Protein AF-A0A6P2AIT3-F1 (afdb_monomer_lite)

Radius of gyration: 12.14 Å; chains: 1; bounding box: 26×30×30 Å

Foldseek 3Di:
DQQWDWDDPPVPPDIDTPPVRRPVPWDWDDWDDPDPQFIWIDTPPGDIDTRHPPPPPD

Sequence (58 aa):
GSGNLLVSFDDGQTWQKDRAVEEVPANLYRIVFLDADHGFVLGDRGVLLRYQGSDSTT

Secondary structure (DSSP, 8-state):
-----EE-SSTTSS-EE-GGGTT----EEEEEESSSS-EEEEEGGG-EEE--------

pLDDT: mean 88.47, std 12.54, range [39.59, 97.81]

Structure (mmCIF, N/CA/C/O backbone):
data_AF-A0A6P2AIT3-F1
#
_entry.id   AF-A0A6P2AIT3-F1
#
loop_
_atom_site.group_PDB
_atom_site.id
_atom_site.type_symbol
_atom_site.label_atom_id
_atom_site.label_alt_id
_atom_site.label_comp_id
_atom_site.label_asym_id
_atom_site.label_entity_id
_atom_site.label_seq_id
_atom_site.pdbx_PDB_ins_code
_atom_site.Cartn_x
_atom_site.Cartn_y
_atom_site.Cartn_z
_atom_site.occupancy
_atom_site.B_iso_or_equiv
_atom_site.auth_seq_id
_atom_site.auth_comp_id
_atom_site.auth_asym_id
_atom_site.auth_atom_id
_atom_site.pdbx_PDB_model_num
ATOM 1 N N . GLY A 1 1 ? 14.746 4.992 -6.051 1.00 66.44 1 GLY A N 1
ATOM 2 C CA . GLY A 1 1 ? 13.768 5.433 -5.043 1.00 66.44 1 GLY A CA 1
ATOM 3 C C . GLY A 1 1 ? 14.101 4.815 -3.708 1.00 66.44 1 GLY A C 1
ATOM 4 O O . GLY A 1 1 ? 14.979 3.962 -3.670 1.00 66.44 1 GLY A O 1
ATOM 5 N N . SER A 1 2 ? 13.472 5.281 -2.630 1.00 75.56 2 SER A N 1
ATOM 6 C CA . SER A 1 2 ? 13.790 4.855 -1.258 1.00 75.56 2 SER A CA 1
ATOM 7 C C . SER A 1 2 ? 12.957 3.675 -0.744 1.00 75.56 2 SER A C 1
ATOM 9 O O . SER A 1 2 ? 13.136 3.307 0.413 1.00 75.56 2 SER A O 1
ATOM 11 N N . GLY A 1 3 ? 12.036 3.116 -1.545 1.00 79.44 3 GLY A N 1
ATOM 12 C CA . GLY A 1 3 ? 11.271 1.917 -1.169 1.00 79.44 3 GLY A CA 1
ATOM 13 C C . GLY A 1 3 ? 10.470 2.057 0.134 1.00 79.44 3 GLY A C 1
ATOM 14 O O . GLY A 1 3 ? 10.182 1.067 0.796 1.00 79.44 3 GLY A O 1
ATOM 15 N N . ASN A 1 4 ? 10.145 3.285 0.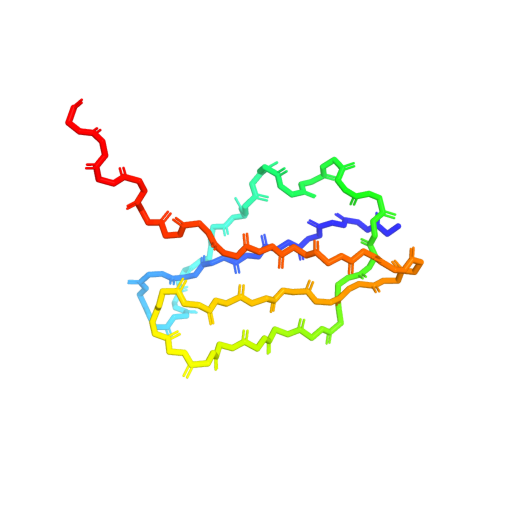554 1.00 89.69 4 ASN A N 1
ATOM 16 C CA . ASN A 1 4 ? 9.491 3.525 1.838 1.00 89.69 4 ASN A CA 1
ATOM 17 C C . ASN A 1 4 ? 8.006 3.150 1.761 1.00 89.69 4 ASN A C 1
ATOM 19 O O . ASN A 1 4 ? 7.204 3.907 1.214 1.00 89.69 4 ASN A O 1
ATOM 23 N N . LEU A 1 5 ? 7.653 2.016 2.363 1.00 92.81 5 LEU A N 1
ATOM 24 C CA . LEU A 1 5 ? 6.280 1.596 2.619 1.00 92.81 5 LEU A CA 1
ATOM 25 C C . LEU A 1 5 ? 6.081 1.446 4.131 1.00 92.81 5 LEU A C 1
ATOM 27 O O . LEU A 1 5 ? 6.929 0.876 4.820 1.00 92.81 5 LEU A O 1
ATOM 31 N N . LEU A 1 6 ? 4.989 1.998 4.655 1.00 94.19 6 LEU A N 1
ATOM 32 C CA . LEU A 1 6 ? 4.641 1.909 6.070 1.00 94.19 6 LEU A CA 1
ATOM 33 C C . LEU A 1 6 ? 3.211 1.399 6.224 1.00 94.19 6 LEU A C 1
ATOM 35 O O . LEU A 1 6 ? 2.346 1.706 5.405 1.00 94.19 6 LEU A O 1
ATOM 39 N N . VAL A 1 7 ? 2.979 0.661 7.303 1.00 92.56 7 VAL A N 1
ATOM 40 C CA . VAL A 1 7 ? 1.680 0.118 7.697 1.00 92.56 7 VAL A CA 1
ATOM 41 C C . VAL A 1 7 ? 1.353 0.561 9.120 1.00 92.56 7 VAL A C 1
ATOM 43 O O . VAL A 1 7 ? 2.240 0.675 9.968 1.00 92.56 7 VAL A O 1
ATOM 46 N N . SER A 1 8 ? 0.076 0.822 9.369 1.00 94.88 8 SER A N 1
ATOM 47 C CA . SER A 1 8 ? -0.472 1.061 10.700 1.00 94.88 8 SER A CA 1
ATOM 48 C C . SER A 1 8 ? -1.547 0.017 10.987 1.00 94.88 8 SER A C 1
ATOM 50 O O . SER A 1 8 ? -2.277 -0.392 10.084 1.00 94.88 8 SER A O 1
ATOM 52 N N . PHE A 1 9 ? -1.629 -0.398 12.249 1.00 93.94 9 PHE A N 1
ATOM 53 C CA . PHE A 1 9 ? -2.630 -1.340 12.761 1.00 93.94 9 PHE A CA 1
ATOM 54 C C . PHE A 1 9 ? -3.520 -0.706 13.843 1.00 93.94 9 PHE A C 1
ATOM 56 O O . PHE A 1 9 ? -4.261 -1.407 14.525 1.00 93.94 9 PHE A O 1
ATOM 63 N N . ASP A 1 10 ? -3.418 0.611 14.031 1.00 97.00 10 ASP A N 1
ATOM 64 C CA . ASP A 1 10 ? -4.045 1.374 15.114 1.00 97.00 10 ASP A CA 1
ATOM 65 C C . ASP A 1 10 ? -4.630 2.709 14.615 1.00 97.00 10 ASP A C 1
ATOM 67 O O . ASP A 1 10 ? -4.501 3.756 15.256 1.00 97.00 10 ASP A O 1
ATOM 71 N N . ASP A 1 11 ? -5.269 2.663 13.443 1.00 95.88 11 ASP A N 1
ATOM 72 C CA . ASP A 1 11 ? -5.908 3.809 12.780 1.00 95.88 11 ASP A CA 1
ATOM 73 C C . ASP A 1 11 ? -4.957 4.995 12.523 1.00 95.88 11 ASP A C 1
ATOM 75 O O . ASP A 1 11 ? -5.353 6.161 12.515 1.00 95.88 11 ASP A O 1
ATOM 79 N N . GLY A 1 12 ? -3.677 4.704 12.281 1.00 97.25 12 GLY A N 1
ATOM 80 C CA . GLY A 1 12 ? -2.664 5.691 11.907 1.00 97.25 12 GLY A CA 1
ATOM 81 C C . GLY A 1 12 ? -1.964 6.372 13.082 1.00 97.25 12 GLY A C 1
ATOM 82 O O . GLY A 1 12 ? -1.215 7.325 12.848 1.00 97.25 12 GLY A O 1
ATOM 83 N N . GLN A 1 13 ? -2.174 5.910 14.318 1.00 97.81 13 GLN A N 1
ATOM 84 C CA . GLN A 1 13 ? -1.501 6.456 15.502 1.00 97.81 13 GLN A CA 1
ATOM 85 C C . GLN A 1 13 ? -0.018 6.078 15.541 1.00 97.81 13 GLN A C 1
ATOM 87 O O . GLN A 1 13 ? 0.830 6.926 15.829 1.00 97.81 13 GLN A O 1
ATOM 92 N N . THR A 1 14 ? 0.309 4.829 15.206 1.00 97.62 14 THR A N 1
ATOM 93 C CA . THR A 1 14 ? 1.682 4.346 15.062 1.00 97.62 14 THR A CA 1
ATOM 94 C C . THR A 1 14 ? 1.903 3.688 13.705 1.00 97.62 14 THR A C 1
ATOM 96 O O . THR A 1 14 ? 0.988 3.179 13.058 1.00 97.62 14 THR A O 1
ATOM 99 N N . TRP A 1 15 ? 3.155 3.740 13.247 1.00 96.44 15 TRP A N 1
ATOM 100 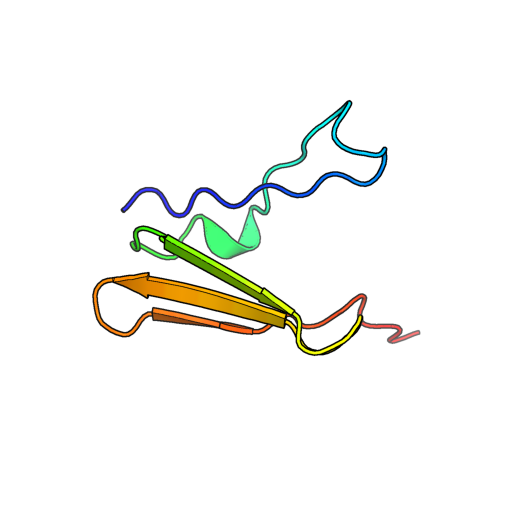C CA . TRP A 1 15 ? 3.554 3.284 11.921 1.00 96.44 15 TRP A CA 1
ATOM 101 C C . TRP A 1 15 ? 4.767 2.372 12.014 1.00 96.44 15 TRP A C 1
ATOM 103 O O . TRP A 1 15 ? 5.749 2.677 12.693 1.00 96.44 15 TRP A O 1
ATOM 113 N N . GLN A 1 16 ? 4.706 1.263 11.288 1.00 94.56 16 GLN A N 1
ATOM 114 C CA . GLN A 1 16 ? 5.792 0.306 11.151 1.00 94.56 16 GLN A CA 1
ATOM 115 C C . GLN A 1 16 ? 6.244 0.286 9.699 1.00 94.56 16 GLN A C 1
ATOM 117 O O . GLN A 1 16 ? 5.426 0.311 8.780 1.00 94.56 16 GLN A O 1
ATOM 122 N N . LYS A 1 17 ? 7.557 0.266 9.482 1.00 92.62 17 LYS A N 1
ATOM 123 C CA . LYS A 1 17 ? 8.115 0.187 8.136 1.00 92.62 17 LYS A CA 1
ATOM 124 C C . LYS A 1 17 ? 8.077 -1.255 7.643 1.00 92.62 17 LYS A C 1
ATOM 126 O O . LYS A 1 17 ? 8.554 -2.147 8.346 1.00 92.62 17 LYS A O 1
ATOM 131 N N . ASP A 1 18 ? 7.572 -1.460 6.432 1.00 90.69 18 ASP A N 1
ATOM 132 C CA . ASP A 1 18 ? 7.663 -2.749 5.755 1.00 90.69 18 ASP A CA 1
ATOM 133 C C . ASP A 1 18 ? 9.083 -2.928 5.207 1.00 90.69 18 ASP A C 1
ATOM 135 O O . ASP A 1 18 ? 9.469 -2.360 4.182 1.00 90.69 18 ASP A O 1
ATOM 139 N N . ARG A 1 19 ? 9.891 -3.693 5.944 1.00 88.12 19 ARG A N 1
ATOM 140 C CA . ARG A 1 19 ? 11.301 -3.914 5.609 1.00 88.12 19 ARG A CA 1
ATOM 141 C C . ARG A 1 19 ? 11.487 -4.807 4.385 1.00 88.12 19 ARG A C 1
ATOM 143 O O . ARG A 1 19 ? 12.533 -4.716 3.755 1.00 88.12 19 ARG A O 1
ATOM 150 N N . ALA A 1 20 ? 10.494 -5.617 4.013 1.00 85.19 20 ALA A N 1
ATOM 151 C CA . ALA A 1 20 ? 10.596 -6.483 2.838 1.00 85.19 20 ALA A CA 1
ATOM 152 C C . ALA A 1 20 ? 10.642 -5.680 1.525 1.00 85.19 20 ALA A C 1
ATOM 154 O O . ALA A 1 20 ? 11.124 -6.172 0.508 1.00 85.19 20 ALA A O 1
ATOM 155 N N . VAL A 1 21 ? 10.164 -4.431 1.549 1.00 85.75 21 VAL A N 1
ATOM 156 C CA . VAL A 1 21 ? 10.085 -3.552 0.374 1.00 85.75 21 VAL A CA 1
ATOM 157 C C . VAL A 1 21 ? 11.278 -2.586 0.277 1.00 85.75 21 VAL A C 1
ATOM 159 O O . VAL A 1 21 ? 11.478 -1.970 -0.769 1.00 85.75 21 VAL A O 1
ATOM 162 N N . GLU A 1 22 ? 12.125 -2.479 1.308 1.00 86.06 22 GLU A N 1
ATOM 163 C CA . GLU A 1 22 ? 13.253 -1.526 1.332 1.00 86.06 22 GLU A CA 1
ATOM 164 C C . GLU A 1 22 ? 14.260 -1.735 0.196 1.00 86.06 22 GLU A C 1
ATOM 166 O O . GLU A 1 22 ? 14.825 -0.768 -0.316 1.00 86.06 22 GLU A O 1
ATOM 171 N N . GLU A 1 23 ? 14.475 -2.983 -0.216 1.00 85.94 23 GLU A N 1
ATOM 172 C CA . GLU A 1 23 ? 15.419 -3.318 -1.284 1.00 85.94 23 GLU A CA 1
ATOM 173 C C . GLU A 1 23 ? 14.866 -3.016 -2.681 1.00 85.94 23 GLU A C 1
ATOM 175 O O . GLU A 1 23 ? 15.618 -3.028 -3.656 1.00 85.94 23 GLU A O 1
ATOM 180 N N . VAL A 1 24 ? 13.570 -2.703 -2.803 1.00 86.88 24 VAL A N 1
ATOM 181 C CA . VAL A 1 24 ? 12.957 -2.321 -4.075 1.00 86.88 24 VAL A CA 1
ATOM 182 C C . VAL A 1 24 ? 13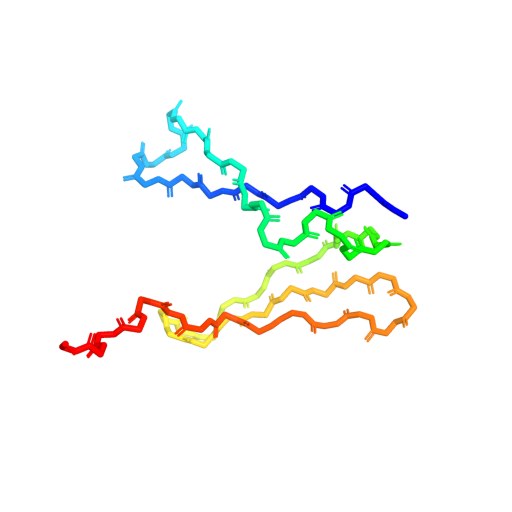.399 -0.893 -4.399 1.00 86.88 24 VAL A C 1
ATOM 184 O O . VAL A 1 24 ? 12.953 0.055 -3.745 1.00 86.88 24 VAL A O 1
ATOM 187 N N . PRO A 1 25 ? 14.229 -0.669 -5.438 1.00 86.12 25 PRO A N 1
ATOM 188 C CA . PRO A 1 25 ? 14.841 0.632 -5.685 1.00 86.12 25 PRO A CA 1
ATOM 189 C C . PRO A 1 25 ? 13.868 1.599 -6.373 1.00 86.12 25 PRO A C 1
ATOM 191 O O . PRO A 1 25 ? 14.267 2.359 -7.260 1.00 86.12 25 PRO A O 1
ATOM 194 N N . ALA A 1 26 ? 12.595 1.603 -5.985 1.00 88.31 26 ALA A N 1
ATOM 195 C CA . ALA A 1 26 ? 11.506 2.326 -6.621 1.00 88.31 26 ALA A CA 1
ATOM 196 C C . ALA A 1 26 ? 10.967 3.458 -5.748 1.00 88.31 26 ALA A C 1
ATOM 198 O O . ALA A 1 26 ? 11.106 3.465 -4.524 1.00 88.31 26 ALA A O 1
ATOM 199 N N . ASN A 1 27 ? 10.378 4.452 -6.400 1.00 91.88 27 ASN A N 1
ATOM 200 C CA . ASN A 1 27 ? 9.451 5.364 -5.744 1.00 91.88 27 ASN A CA 1
ATOM 201 C C . ASN A 1 27 ? 8.053 4.764 -5.864 1.00 91.88 27 ASN A C 1
ATOM 203 O O . ASN A 1 27 ? 7.683 4.314 -6.945 1.00 91.88 27 ASN A O 1
ATOM 207 N N . LEU A 1 28 ? 7.292 4.766 -4.774 1.00 93.31 28 LEU A N 1
ATOM 208 C CA . LEU A 1 28 ? 5.933 4.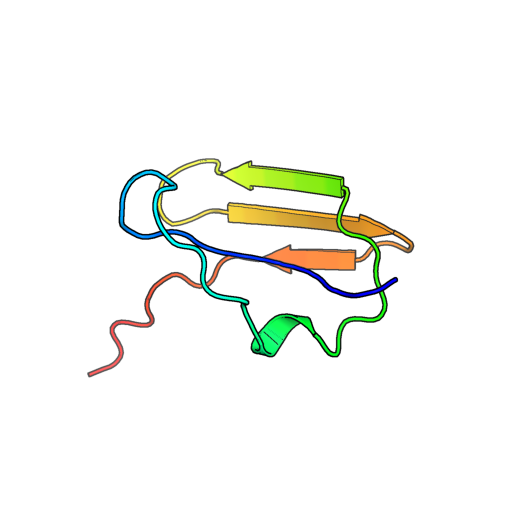234 -4.719 1.00 93.31 28 LEU A CA 1
ATOM 209 C C . LEU A 1 28 ? 4.953 5.412 -4.750 1.00 93.31 28 LEU A C 1
ATOM 211 O O . LEU A 1 28 ? 5.113 6.359 -3.982 1.00 93.31 28 LEU A O 1
ATOM 215 N N . TYR A 1 29 ? 3.971 5.381 -5.650 1.00 94.44 29 TYR A N 1
ATOM 216 C CA . TYR A 1 29 ? 3.112 6.541 -5.933 1.00 94.44 29 TYR A CA 1
ATOM 217 C C . TYR A 1 29 ? 1.637 6.320 -5.631 1.00 94.44 29 TYR A C 1
ATOM 219 O O . TYR A 1 29 ? 0.898 7.282 -5.427 1.00 94.44 29 TYR A O 1
ATOM 227 N N . ARG A 1 30 ? 1.175 5.071 -5.669 1.00 95.94 30 ARG A N 1
ATOM 228 C CA . ARG A 1 30 ? -0.242 4.757 -5.507 1.00 95.94 30 ARG A CA 1
ATOM 229 C C . ARG A 1 30 ? -0.411 3.420 -4.816 1.00 95.94 30 ARG A C 1
ATOM 231 O O . ARG A 1 30 ? 0.264 2.462 -5.175 1.00 95.94 30 ARG A O 1
ATOM 238 N N . ILE A 1 31 ? -1.366 3.375 -3.896 1.00 96.38 31 ILE A N 1
ATOM 239 C CA . ILE A 1 31 ? -1.859 2.163 -3.248 1.00 96.38 31 ILE A CA 1
ATOM 240 C C . ILE A 1 31 ? -3.317 1.988 -3.680 1.00 96.38 31 ILE A C 1
ATOM 242 O O . ILE A 1 31 ? -4.081 2.954 -3.658 1.00 96.38 31 ILE A O 1
ATOM 246 N N . VAL A 1 32 ? -3.692 0.788 -4.115 1.00 97.25 32 VAL A N 1
ATOM 247 C CA . VAL A 1 32 ? -5.072 0.432 -4.472 1.00 97.25 32 VAL A CA 1
ATOM 248 C C . VAL A 1 32 ? -5.408 -0.902 -3.832 1.00 97.25 32 VAL A C 1
ATOM 250 O O . VAL A 1 32 ? -4.697 -1.874 -4.057 1.00 97.25 32 VAL A O 1
ATOM 253 N N . PHE A 1 33 ? -6.509 -0.951 -3.091 1.00 96.75 33 PHE A N 1
ATOM 254 C CA . PHE A 1 33 ? -7.132 -2.193 -2.646 1.00 96.75 33 PHE A CA 1
ATOM 255 C C . PHE A 1 33 ? -8.463 -2.360 -3.377 1.00 96.75 33 PHE A C 1
ATOM 257 O O . PHE A 1 33 ? -9.249 -1.415 -3.457 1.00 96.75 33 PHE A O 1
ATOM 264 N N . LEU A 1 34 ? -8.670 -3.536 -3.967 1.00 95.75 34 LEU A N 1
ATOM 265 C CA . LEU A 1 34 ? -9.936 -3.928 -4.590 1.00 95.75 34 LEU A CA 1
ATOM 266 C C . LEU A 1 34 ? -10.895 -4.494 -3.536 1.00 95.75 34 LEU A C 1
ATOM 268 O O . LEU A 1 34 ? -12.095 -4.245 -3.588 1.00 95.75 34 LEU A O 1
ATOM 272 N N . ASP A 1 35 ? -10.331 -5.205 -2.564 1.00 93.94 35 ASP A N 1
ATOM 273 C CA . ASP A 1 35 ? -10.958 -5.687 -1.338 1.00 93.94 35 ASP A CA 1
ATOM 274 C C . ASP A 1 35 ? -9.870 -5.850 -0.257 1.00 93.94 35 ASP A C 1
ATOM 276 O O . ASP A 1 35 ? -8.760 -5.344 -0.428 1.00 93.94 35 ASP A O 1
ATOM 280 N N . ALA A 1 36 ? -10.181 -6.510 0.862 1.00 91.19 36 ALA A N 1
ATOM 281 C CA . ALA A 1 36 ? -9.259 -6.663 1.990 1.00 91.19 36 ALA A CA 1
ATOM 282 C C . ALA A 1 36 ? -7.999 -7.493 1.669 1.00 91.19 36 ALA A C 1
ATOM 284 O O . ALA A 1 36 ? -6.951 -7.249 2.264 1.00 91.19 36 ALA A O 1
ATOM 285 N N . ASP A 1 37 ? -8.080 -8.422 0.714 1.00 92.25 37 ASP A N 1
ATOM 286 C CA . ASP A 1 37 ? -7.016 -9.386 0.414 1.00 92.25 37 ASP A CA 1
ATOM 287 C C . ASP A 1 37 ? -6.310 -9.082 -0.919 1.00 92.25 37 ASP A C 1
ATOM 289 O O . ASP A 1 37 ? -5.190 -9.537 -1.169 1.00 92.25 37 ASP A O 1
ATOM 293 N N . HIS A 1 38 ? -6.919 -8.257 -1.774 1.00 93.56 38 HIS A N 1
ATOM 294 C CA . HIS A 1 38 ? -6.392 -7.901 -3.089 1.00 93.56 38 HIS A CA 1
ATOM 295 C C . HIS A 1 38 ? -5.946 -6.436 -3.139 1.00 93.56 38 HIS A C 1
ATOM 297 O O . HIS A 1 38 ? -6.700 -5.537 -3.521 1.00 93.56 38 HIS A O 1
ATOM 303 N N . GLY A 1 39 ? -4.677 -6.209 -2.795 1.00 96.19 39 GLY A N 1
ATOM 304 C CA . GLY A 1 39 ? -4.023 -4.899 -2.819 1.00 96.19 39 GLY A CA 1
ATOM 305 C C . GLY A 1 39 ? -2.814 -4.822 -3.750 1.00 96.19 39 GLY A C 1
ATOM 306 O O . GLY A 1 39 ? -2.098 -5.805 -3.955 1.00 96.19 39 GLY A O 1
ATOM 307 N N . PHE A 1 40 ? -2.556 -3.628 -4.284 1.00 96.38 40 PHE A N 1
ATOM 308 C CA . PHE A 1 40 ? -1.426 -3.330 -5.159 1.00 96.38 40 PHE A CA 1
ATOM 309 C C . PHE A 1 40 ? -0.776 -1.987 -4.824 1.00 96.38 40 PHE A C 1
ATOM 311 O O . PHE A 1 40 ? -1.463 -1.006 -4.525 1.00 96.38 40 PHE A O 1
ATOM 318 N N . VAL A 1 41 ? 0.550 -1.923 -4.966 1.00 96.31 41 VAL A N 1
ATOM 319 C CA . VAL A 1 41 ? 1.317 -0.671 -4.925 1.00 96.31 41 VAL A CA 1
ATOM 320 C C . VAL A 1 41 ? 2.018 -0.459 -6.259 1.00 96.31 41 VAL A C 1
ATOM 322 O O . VAL A 1 41 ? 2.726 -1.343 -6.738 1.00 96.31 41 VAL A O 1
ATOM 325 N N . LEU A 1 42 ? 1.829 0.716 -6.855 1.00 96.12 42 LEU A N 1
ATOM 326 C CA . LEU A 1 42 ? 2.409 1.084 -8.142 1.00 96.12 42 LEU A CA 1
ATOM 327 C C . LEU A 1 42 ? 3.587 2.035 -7.928 1.00 96.12 42 LEU A C 1
ATOM 329 O O . LEU A 1 42 ? 3.445 3.062 -7.252 1.00 96.12 42 LEU A O 1
ATOM 333 N N . GLY A 1 43 ? 4.726 1.708 -8.533 1.00 94.62 43 GLY A N 1
ATOM 334 C CA . GLY A 1 43 ? 5.944 2.509 -8.496 1.00 94.62 43 GLY A CA 1
ATOM 335 C C . GLY A 1 43 ? 6.478 2.905 -9.873 1.00 94.62 43 GLY A C 1
ATOM 336 O O . GLY A 1 43 ? 5.866 2.639 -10.909 1.00 94.62 43 GLY A O 1
ATOM 337 N N . ASP A 1 44 ? 7.627 3.582 -9.891 1.00 94.25 44 ASP A N 1
ATOM 338 C CA . ASP A 1 44 ? 8.325 3.925 -11.134 1.00 94.25 44 ASP A CA 1
ATOM 339 C C . ASP A 1 44 ? 8.877 2.684 -11.856 1.00 94.25 44 ASP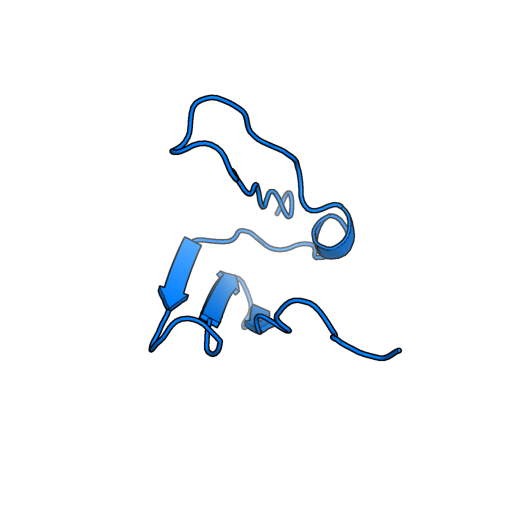 A C 1
ATOM 341 O O . ASP A 1 44 ? 8.987 1.596 -11.293 1.00 94.25 44 ASP A O 1
ATOM 345 N N . ARG A 1 45 ? 9.234 2.850 -13.139 1.00 91.50 45 ARG A N 1
ATOM 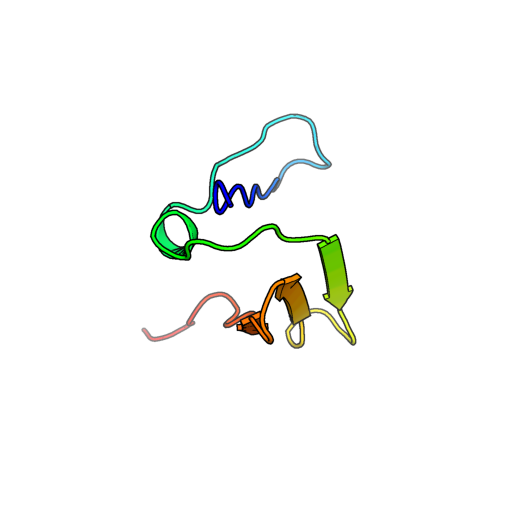346 C CA . ARG A 1 45 ? 9.906 1.817 -13.955 1.00 91.50 45 ARG A CA 1
ATOM 347 C C . ARG A 1 45 ? 9.168 0.467 -14.008 1.00 91.50 45 ARG A C 1
ATOM 349 O O . ARG A 1 45 ? 9.794 -0.577 -14.146 1.00 91.50 45 ARG A O 1
ATOM 356 N N . GLY A 1 46 ? 7.837 0.497 -13.933 1.00 92.25 46 GLY A N 1
ATOM 357 C CA . GLY A 1 46 ? 6.996 -0.700 -14.020 1.00 92.25 46 GLY A CA 1
ATOM 358 C C . GLY A 1 46 ? 6.957 -1.535 -12.740 1.00 92.25 46 GLY A C 1
ATOM 359 O O . GLY A 1 46 ? 6.479 -2.665 -12.781 1.00 92.25 46 GLY A O 1
ATOM 360 N N . VAL A 1 47 ? 7.440 -1.004 -11.611 1.00 94.25 47 VAL A N 1
ATOM 361 C CA . VAL A 1 47 ? 7.349 -1.701 -10.326 1.00 94.25 47 VAL A CA 1
ATOM 362 C C . VAL A 1 47 ? 5.893 -1.804 -9.885 1.00 94.25 47 VAL A C 1
ATOM 364 O O . VAL A 1 47 ? 5.176 -0.807 -9.785 1.00 94.25 47 VAL A O 1
ATOM 367 N N . LEU A 1 48 ? 5.481 -3.035 -9.600 1.00 95.06 48 LEU A N 1
ATOM 368 C CA . LEU A 1 48 ? 4.177 -3.387 -9.066 1.00 95.06 48 LEU A CA 1
ATOM 369 C C . LEU A 1 48 ? 4.387 -4.352 -7.901 1.00 95.06 48 LEU A C 1
ATOM 371 O O . LEU A 1 48 ? 4.937 -5.437 -8.087 1.00 95.06 48 LEU A O 1
ATOM 375 N N . LEU A 1 49 ? 3.944 -3.962 -6.710 1.00 94.50 49 LEU A N 1
ATOM 376 C CA . LEU A 1 49 ? 3.920 -4.832 -5.536 1.00 94.50 49 LEU A CA 1
ATOM 377 C C . LEU A 1 49 ? 2.504 -5.368 -5.356 1.00 94.50 49 LEU A C 1
ATOM 379 O O . LEU A 1 49 ? 1.539 -4.627 -5.550 1.00 94.50 49 LEU A O 1
ATOM 383 N N . ARG A 1 50 ? 2.384 -6.639 -4.973 1.00 94.38 50 ARG A N 1
ATOM 384 C CA . ARG A 1 50 ? 1.106 -7.288 -4.673 1.00 94.38 50 ARG A CA 1
ATOM 385 C C . ARG A 1 50 ? 1.038 -7.598 -3.184 1.00 94.38 50 ARG A C 1
ATOM 387 O O . ARG A 1 50 ? 1.968 -8.191 -2.645 1.00 94.38 50 ARG A O 1
ATOM 394 N N . TYR A 1 51 ? -0.071 -7.236 -2.552 1.00 93.00 51 TYR A N 1
ATOM 395 C CA . TYR A 1 51 ? -0.369 -7.625 -1.180 1.00 93.00 51 TYR A CA 1
ATOM 396 C C . TYR A 1 51 ? -0.534 -9.149 -1.093 1.00 93.00 51 TYR A C 1
ATOM 398 O O . TYR A 1 51 ? -1.193 -9.758 -1.941 1.00 93.00 51 TYR A O 1
ATOM 406 N N . GLN A 1 52 ? 0.117 -9.770 -0.110 1.00 89.00 52 GLN A N 1
ATOM 407 C CA . GLN A 1 52 ? 0.045 -11.219 0.110 1.00 89.00 52 GLN A CA 1
ATOM 408 C C . GLN A 1 52 ? -0.860 -11.605 1.286 1.00 89.00 52 GLN A C 1
ATOM 410 O O . GLN A 1 52 ? -1.084 -12.790 1.494 1.00 89.00 52 GLN A O 1
ATOM 415 N N . GLY A 1 53 ? -1.430 -10.634 2.008 1.00 81.31 53 GLY A N 1
ATOM 416 C CA . GLY A 1 53 ? -2.166 -10.925 3.235 1.00 81.31 53 GLY A CA 1
ATOM 417 C C . GLY A 1 53 ? -1.251 -11.432 4.348 1.00 81.31 53 GLY A C 1
ATOM 418 O O . GLY A 1 53 ? -0.032 -11.527 4.199 1.00 81.31 53 GLY A O 1
ATOM 419 N N . SER A 1 54 ? -1.844 -11.760 5.491 1.00 70.75 54 SER A N 1
ATOM 420 C CA . SER A 1 54 ? -1.202 -12.665 6.436 1.00 70.75 54 SER A CA 1
ATOM 421 C C . SER A 1 54 ? -1.294 -14.069 5.852 1.00 70.75 54 SER A C 1
ATOM 423 O O . SER A 1 54 ? -2.389 -14.639 5.831 1.00 70.75 54 SER A O 1
ATOM 425 N N . ASP A 1 55 ? -0.171 -14.625 5.394 1.00 59.97 55 ASP A N 1
ATOM 426 C CA . ASP A 1 55 ? -0.067 -16.059 5.132 1.00 59.97 55 ASP A CA 1
ATOM 427 C C . ASP A 1 55 ? -0.503 -16.791 6.405 1.00 59.97 55 ASP A C 1
ATOM 429 O O . ASP A 1 55 ? 0.240 -16.916 7.377 1.00 59.97 55 ASP A O 1
ATOM 433 N N . SER A 1 56 ? -1.745 -17.269 6.407 1.00 49.56 56 SER A N 1
ATOM 434 C CA . SER A 1 56 ? -2.266 -18.167 7.432 1.00 49.56 56 SER A CA 1
ATOM 435 C C . SER A 1 56 ? -1.766 -19.574 7.118 1.00 49.56 56 SER A C 1
ATOM 437 O O . SER A 1 56 ? -2.553 -20.506 6.990 1.00 49.56 56 SER A O 1
ATOM 439 N N . THR A 1 57 ? -0.460 -19.729 6.902 1.00 47.75 57 THR A N 1
ATOM 440 C CA . THR A 1 57 ? 0.139 -21.056 6.805 1.00 47.75 57 THR A CA 1
ATOM 441 C C . THR A 1 57 ? 0.542 -21.445 8.218 1.00 47.75 57 THR A C 1
ATOM 443 O O . THR A 1 57 ? 1.430 -20.838 8.810 1.00 47.75 57 THR A O 1
ATOM 446 N N . THR A 1 58 ? -0.235 -22.387 8.754 1.00 39.59 58 THR A N 1
ATOM 447 C CA . THR A 1 58 ? -0.056 -23.090 10.032 1.00 39.59 58 THR A CA 1
ATOM 448 C C . THR A 1 58 ? 1.383 -23.530 10.276 1.00 39.59 58 THR A C 1
ATOM 450 O O . THR A 1 58 ? 2.024 -23.994 9.307 1.00 39.59 58 THR A O 1
#